Protein AF-G1VIW4-F1 (afdb_monomer_lite)

Sequence (130 aa):
LASCANEDIAQNQKGKDSDANLTTFSTGDPTTRTSMESNGTFYWESGDKIWVKDDNGAWQQSSNAPTEKTASFEFKVPGKFTKSSTYKVYYPGQNGNKDQVSIAANQSQEEPNTTTHFGISGDCGIASST

Structure (mmCIF, N/CA/C/O backbone):
data_AF-G1VIW4-F1
#
_entry.id   AF-G1VIW4-F1
#
loop_
_atom_site.group_PDB
_atom_site.id
_atom_site.type_symbol
_atom_site.label_atom_id
_atom_site.label_alt_id
_atom_site.label_comp_id
_atom_site.label_asym_id
_atom_site.label_entity_id
_atom_site.label_seq_id
_atom_site.pdbx_PDB_ins_code
_atom_site.Cartn_x
_atom_site.Cartn_y
_atom_site.Cartn_z
_atom_site.occupancy
_atom_site.B_iso_or_equiv
_atom_site.auth_seq_id
_atom_site.auth_comp_id
_atom_site.auth_asym_id
_atom_site.auth_atom_id
_atom_site.pdbx_PDB_model_num
ATOM 1 N N . LEU A 1 1 ? 11.909 -8.879 19.301 1.00 33.59 1 LEU A N 1
ATOM 2 C CA . LEU A 1 1 ? 11.901 -8.452 17.886 1.00 33.59 1 LEU A CA 1
ATOM 3 C C . LEU A 1 1 ? 11.021 -7.220 17.823 1.00 33.59 1 LEU A C 1
ATOM 5 O O . LEU A 1 1 ? 9.808 -7.348 17.868 1.00 33.59 1 LEU A O 1
ATOM 9 N N . ALA A 1 2 ? 11.648 -6.051 17.930 1.00 30.14 2 ALA A N 1
ATOM 10 C CA . ALA A 1 2 ? 10.973 -4.762 17.898 1.00 30.14 2 ALA A CA 1
ATOM 11 C C . ALA A 1 2 ? 10.914 -4.314 16.436 1.00 30.14 2 ALA A C 1
ATOM 13 O O . ALA A 1 2 ? 11.954 -4.220 15.791 1.00 30.14 2 ALA A O 1
ATOM 14 N N . SER A 1 3 ? 9.717 -4.093 15.911 1.00 37.81 3 SER A N 1
ATOM 15 C CA . SER A 1 3 ? 9.507 -3.451 14.616 1.00 37.81 3 SER A CA 1
ATOM 16 C C . SER A 1 3 ? 8.449 -2.374 14.809 1.00 37.81 3 SER A C 1
ATOM 18 O O . SER A 1 3 ? 7.475 -2.637 15.514 1.00 37.81 3 SER A O 1
ATOM 20 N N . CYS A 1 4 ? 8.648 -1.230 14.149 1.00 38.44 4 CYS A N 1
ATOM 21 C CA . CYS A 1 4 ? 7.849 0.004 14.180 1.00 38.44 4 CYS A CA 1
ATOM 22 C C . CYS A 1 4 ? 8.318 1.014 15.241 1.00 38.44 4 CYS A C 1
ATOM 24 O O . CYS A 1 4 ? 7.978 0.906 16.416 1.00 38.44 4 CYS A O 1
ATOM 26 N N . ALA A 1 5 ? 9.096 2.004 14.805 1.00 41.31 5 ALA A N 1
ATOM 27 C CA . ALA A 1 5 ? 9.254 3.278 15.498 1.00 41.31 5 ALA A CA 1
ATOM 28 C C . ALA A 1 5 ? 9.757 4.325 14.492 1.00 41.31 5 ALA A C 1
ATOM 30 O O . ALA A 1 5 ? 10.957 4.363 14.221 1.00 41.31 5 ALA A O 1
ATOM 31 N N . ASN A 1 6 ? 8.842 5.096 13.892 1.00 43.06 6 ASN A N 1
ATOM 32 C CA . ASN A 1 6 ? 8.880 6.565 13.836 1.00 43.06 6 ASN A CA 1
ATOM 33 C C . ASN A 1 6 ? 7.891 7.094 12.782 1.00 43.06 6 ASN A C 1
ATOM 35 O O . ASN A 1 6 ? 8.294 7.447 11.677 1.00 43.06 6 ASN A O 1
ATOM 39 N N . GLU A 1 7 ? 6.615 7.241 13.127 1.00 52.62 7 GLU A N 1
ATOM 40 C CA . GLU A 1 7 ? 5.686 8.026 12.312 1.00 52.62 7 GLU A CA 1
ATOM 41 C C . GLU A 1 7 ? 4.755 8.852 13.216 1.00 52.62 7 GLU A C 1
ATOM 43 O O . GLU A 1 7 ? 4.243 8.338 14.206 1.00 52.62 7 GLU A O 1
ATOM 48 N N . ASP A 1 8 ? 4.588 10.142 12.903 1.00 47.31 8 ASP A N 1
ATOM 49 C CA . ASP A 1 8 ? 3.796 11.120 13.665 1.00 47.31 8 ASP A CA 1
ATOM 50 C C . ASP A 1 8 ? 2.449 11.350 12.953 1.00 47.31 8 ASP A C 1
ATOM 52 O O . ASP A 1 8 ? 2.414 11.755 11.786 1.00 47.31 8 ASP A O 1
ATOM 56 N N . ILE A 1 9 ? 1.330 11.056 13.622 1.00 48.12 9 ILE A N 1
ATOM 57 C CA . ILE A 1 9 ? -0.021 11.267 13.081 1.00 48.12 9 ILE A CA 1
ATOM 58 C C . ILE A 1 9 ? -0.447 12.716 13.344 1.00 48.12 9 ILE A C 1
ATOM 60 O O . ILE A 1 9 ? -0.966 13.056 14.409 1.00 48.12 9 ILE A O 1
ATOM 64 N N . ALA A 1 10 ? -0.311 13.572 12.331 1.00 55.28 10 ALA A N 1
ATOM 65 C CA . ALA A 1 10 ? -0.813 14.943 12.379 1.00 55.28 10 ALA A CA 1
ATOM 66 C C . ALA A 1 10 ? -2.198 15.071 11.713 1.00 55.28 10 ALA A C 1
ATOM 68 O O . ALA A 1 10 ? -2.349 14.901 10.502 1.00 55.28 10 ALA A O 1
ATOM 69 N N . GLN A 1 11 ? -3.225 15.447 12.488 1.00 47.56 11 GLN A N 1
ATOM 70 C CA . GLN A 1 11 ? -4.507 15.919 11.946 1.00 47.56 11 GLN A CA 1
ATOM 71 C C . GLN A 1 11 ? -4.475 17.443 11.768 1.00 47.56 11 GLN A C 1
ATOM 73 O O . GLN A 1 11 ? -4.473 18.199 12.742 1.00 47.56 11 GLN A O 1
ATOM 78 N N . ASN A 1 12 ? -4.496 17.912 10.517 1.00 47.31 12 ASN A N 1
ATOM 79 C CA . ASN A 1 12 ? -4.587 19.339 10.207 1.00 47.31 12 ASN A CA 1
ATOM 80 C C . ASN A 1 12 ? -5.981 19.892 10.546 1.00 47.31 12 ASN A C 1
ATOM 82 O O . ASN A 1 12 ? -6.907 19.853 9.740 1.00 47.31 12 ASN A O 1
ATOM 86 N N . GLN A 1 13 ? -6.124 20.473 11.738 1.00 45.16 13 GLN A N 1
ATOM 87 C CA . GLN A 1 13 ? -7.298 21.258 12.125 1.00 45.16 13 GLN A CA 1
ATOM 88 C C . GLN A 1 13 ? -7.098 22.747 11.813 1.00 45.16 13 GLN A C 1
ATOM 90 O O . GLN A 1 13 ? -6.985 23.553 12.738 1.00 45.16 13 GLN A O 1
ATOM 95 N N . LYS A 1 14 ? -7.026 23.138 10.533 1.00 44.56 14 LYS A N 1
ATOM 96 C CA . LYS A 1 14 ? -7.379 24.503 10.079 1.00 44.56 14 LYS A CA 1
ATOM 97 C C . LYS A 1 14 ? -7.207 24.670 8.568 1.00 44.56 14 LYS A C 1
ATOM 99 O O . LYS A 1 14 ? -6.095 24.624 8.062 1.00 44.56 14 LYS A O 1
ATOM 104 N N . GLY A 1 15 ? -8.306 24.989 7.885 1.00 35.91 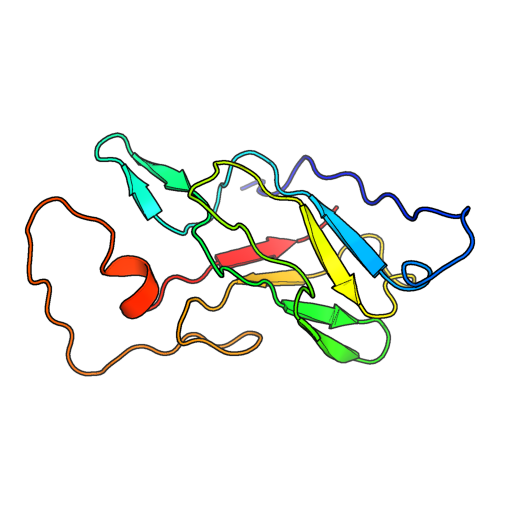15 GLY A N 1
ATOM 105 C CA . GLY A 1 15 ? -8.298 25.495 6.511 1.00 35.91 15 GLY A CA 1
ATOM 106 C C . GLY A 1 15 ? -9.599 25.178 5.782 1.00 35.91 15 GLY A C 1
ATOM 107 O O . GLY A 1 15 ? -10.032 24.033 5.773 1.00 35.91 15 GLY A O 1
ATOM 108 N N . LYS A 1 16 ? -10.254 26.197 5.216 1.00 50.19 16 LYS A N 1
ATOM 109 C CA . 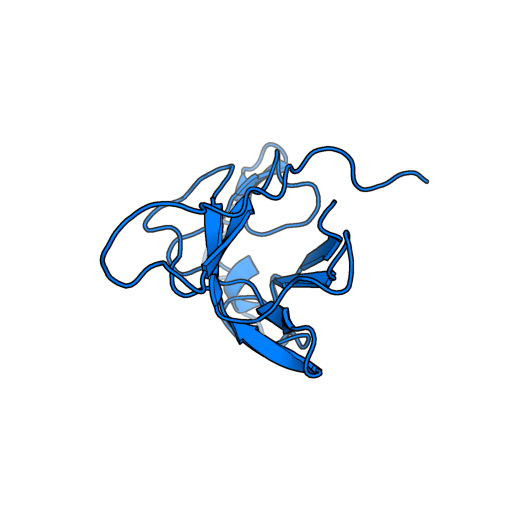LYS A 1 16 ? -11.382 26.020 4.289 1.00 50.19 16 LYS A CA 1
ATOM 110 C C . LYS A 1 16 ? -10.908 25.242 3.050 1.00 50.19 16 LYS A C 1
ATOM 112 O O . LYS A 1 16 ? -9.817 25.509 2.565 1.00 50.19 16 LYS A O 1
ATOM 117 N N . ASP A 1 17 ? -11.806 24.391 2.554 1.00 44.84 17 ASP A N 1
ATOM 118 C CA . ASP A 1 17 ? -11.773 23.550 1.345 1.00 44.84 17 ASP A CA 1
ATOM 119 C C . ASP A 1 17 ? -11.123 22.149 1.416 1.00 44.84 17 ASP A C 1
ATOM 121 O O . ASP A 1 17 ? -9.941 21.971 1.671 1.00 44.84 17 ASP A O 1
ATOM 125 N N . SER A 1 18 ? -11.969 21.154 1.110 1.00 49.28 18 SER A N 1
ATOM 126 C CA . SER A 1 18 ? -11.728 19.780 0.619 1.00 49.28 18 SER A CA 1
ATOM 127 C C . SER A 1 18 ? -10.868 18.778 1.412 1.00 49.28 18 SER A C 1
ATOM 129 O O . SER A 1 18 ? -11.102 17.581 1.270 1.00 49.28 18 SER A O 1
ATOM 131 N N . ASP A 1 19 ? -9.958 19.202 2.289 1.00 51.19 19 ASP A N 1
ATOM 132 C CA . ASP A 1 19 ? -9.043 18.292 3.012 1.00 51.19 19 ASP A CA 1
ATOM 133 C C . ASP A 1 19 ? -9.517 17.905 4.430 1.00 51.19 19 ASP A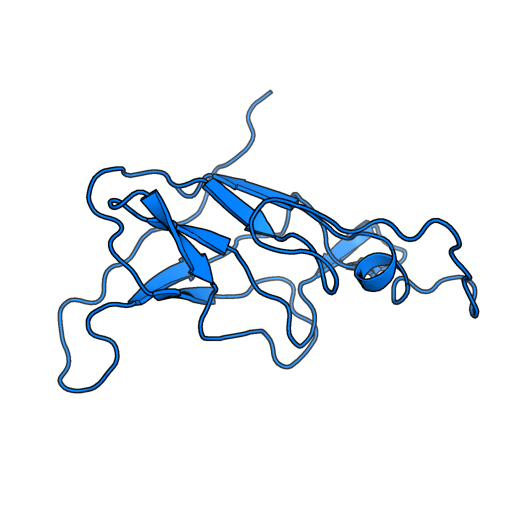 C 1
ATOM 135 O O . ASP A 1 19 ? -8.857 17.138 5.129 1.00 51.19 19 ASP A O 1
ATOM 139 N N . ALA A 1 20 ? -10.687 18.387 4.863 1.00 52.88 20 ALA A N 1
ATOM 140 C CA . ALA A 1 20 ? -11.156 18.307 6.255 1.00 52.88 20 ALA A CA 1
ATOM 141 C C . ALA A 1 20 ? -11.381 16.884 6.823 1.00 52.88 20 ALA A C 1
ATOM 143 O O . ALA A 1 20 ? -11.682 16.754 8.005 1.00 52.88 20 ALA A O 1
ATOM 144 N N . ASN A 1 21 ? -11.240 15.826 6.017 1.00 64.19 21 ASN A N 1
ATOM 145 C CA . ASN A 1 21 ? -11.450 14.430 6.430 1.00 64.19 21 ASN A CA 1
ATOM 146 C C . ASN A 1 21 ? -10.316 13.483 5.995 1.00 64.19 21 ASN A C 1
ATOM 148 O O . ASN A 1 21 ? -10.533 12.273 5.895 1.00 64.19 21 ASN A O 1
ATOM 152 N N . LEU A 1 22 ? -9.134 14.013 5.672 1.00 76.94 22 LEU A N 1
ATOM 153 C CA . LEU A 1 22 ? -7.981 13.195 5.299 1.00 76.94 22 LEU A CA 1
ATOM 154 C C . LEU A 1 22 ? -7.038 13.048 6.491 1.00 76.94 22 LEU A C 1
ATOM 156 O O . LEU A 1 22 ? -6.714 14.022 7.167 1.00 76.94 22 LEU A O 1
ATOM 160 N N . THR A 1 23 ? -6.594 11.819 6.735 1.00 79.62 23 THR A N 1
ATOM 161 C CA . THR A 1 23 ? -5.504 11.536 7.672 1.00 79.62 23 THR A CA 1
ATOM 162 C C . THR A 1 23 ? -4.247 11.255 6.866 1.00 79.62 23 THR A C 1
ATOM 164 O O . THR A 1 23 ? -4.279 10.461 5.921 1.00 79.62 23 THR A O 1
ATOM 167 N N . THR A 1 24 ? -3.159 11.941 7.207 1.00 81.88 24 THR A N 1
ATOM 168 C CA . THR A 1 24 ? -1.855 11.715 6.584 1.00 81.88 24 THR A CA 1
ATOM 169 C C . THR A 1 24 ? -1.143 10.586 7.313 1.00 81.88 24 THR A C 1
ATOM 171 O O . THR A 1 24 ? -0.986 10.623 8.529 1.00 81.88 24 THR A O 1
ATOM 174 N N . PHE A 1 25 ? -0.713 9.593 6.546 1.00 76.75 25 PHE A N 1
ATOM 175 C CA . PHE A 1 25 ? 0.189 8.534 6.959 1.00 76.75 25 PHE A CA 1
ATOM 176 C C . PHE A 1 25 ? 1.514 8.787 6.246 1.00 76.75 25 PHE A C 1
ATOM 178 O O . PHE A 1 25 ? 1.634 8.552 5.041 1.00 76.75 25 PHE A O 1
ATOM 185 N N . SER A 1 26 ? 2.485 9.325 6.972 1.00 72.75 26 SER A N 1
ATOM 186 C CA . SER A 1 26 ? 3.851 9.479 6.471 1.00 72.75 26 SER A CA 1
ATOM 187 C C . SER A 1 26 ? 4.585 8.155 6.644 1.00 72.75 26 SER A C 1
ATOM 189 O O . SER A 1 26 ? 4.313 7.434 7.593 1.00 72.75 26 SER A O 1
ATOM 191 N N . THR A 1 27 ? 5.485 7.804 5.731 1.00 60.38 27 THR A N 1
ATOM 192 C CA . THR A 1 27 ? 6.330 6.607 5.864 1.00 60.38 27 THR A CA 1
ATOM 193 C C . THR A 1 27 ? 7.770 7.026 6.143 1.00 60.38 27 THR A C 1
ATOM 195 O O . THR A 1 27 ? 8.288 7.873 5.410 1.00 60.38 27 THR A O 1
ATOM 198 N N . GLY A 1 28 ? 8.432 6.431 7.142 1.00 61.28 28 GLY A N 1
ATOM 199 C CA . GLY A 1 28 ? 9.890 6.521 7.293 1.00 61.28 28 GLY A CA 1
ATOM 200 C C . GLY A 1 28 ? 10.654 5.714 6.230 1.00 61.28 28 GLY A C 1
ATOM 201 O O . GLY A 1 28 ? 10.072 5.287 5.230 1.00 61.28 28 GLY A O 1
ATOM 202 N N . ASP A 1 29 ? 11.954 5.480 6.454 1.00 53.06 29 ASP A N 1
ATOM 203 C CA . ASP A 1 29 ? 12.742 4.574 5.606 1.00 53.06 29 ASP A CA 1
ATOM 204 C C . ASP A 1 29 ? 12.062 3.186 5.554 1.00 53.06 29 ASP A C 1
ATOM 206 O O . ASP A 1 29 ? 11.795 2.581 6.602 1.00 53.06 29 ASP A O 1
ATOM 210 N N . PRO A 1 30 ? 11.748 2.661 4.358 1.00 51.91 30 PRO A N 1
ATOM 211 C CA . PRO A 1 30 ? 10.885 1.498 4.207 1.00 51.91 30 PRO A CA 1
ATOM 212 C C . PRO A 1 30 ? 11.553 0.238 4.764 1.00 51.91 30 PRO A C 1
ATOM 214 O O . PRO A 1 30 ? 12.571 -0.232 4.260 1.00 51.91 30 PRO A O 1
ATOM 217 N N . THR A 1 31 ? 10.941 -0.355 5.792 1.00 55.53 31 THR A N 1
ATOM 218 C CA . THR A 1 31 ? 11.382 -1.635 6.382 1.00 55.53 31 THR A CA 1
ATOM 219 C C . THR A 1 31 ? 10.636 -2.850 5.815 1.00 55.53 31 THR A C 1
ATOM 221 O O . THR A 1 31 ? 11.053 -3.982 6.054 1.00 55.53 31 THR A O 1
ATOM 224 N N . THR A 1 32 ? 9.558 -2.643 5.037 1.00 46.62 32 THR A N 1
ATOM 225 C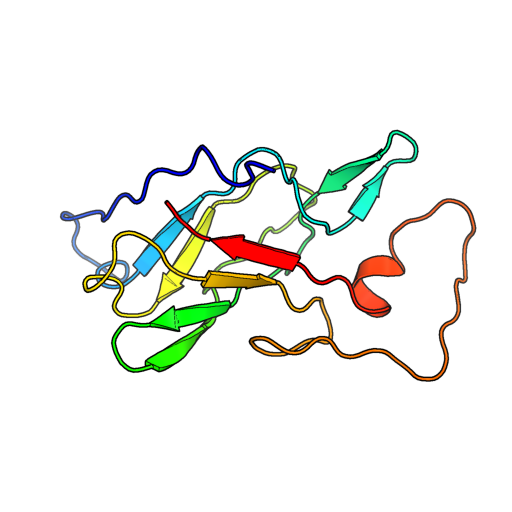 CA . THR A 1 32 ? 8.770 -3.708 4.378 1.00 46.62 32 THR A CA 1
ATOM 226 C C . THR A 1 32 ? 8.282 -3.311 2.954 1.00 46.62 32 THR A C 1
ATOM 228 O O . THR A 1 32 ? 7.181 -2.802 2.815 1.00 46.62 32 THR A O 1
ATOM 231 N N . ARG A 1 33 ? 9.136 -3.589 1.936 1.00 56.00 33 ARG A N 1
ATOM 232 C CA . ARG A 1 33 ? 8.999 -3.699 0.440 1.00 56.00 33 ARG A CA 1
ATOM 233 C C . ARG A 1 33 ? 8.309 -2.619 -0.441 1.00 56.00 33 ARG A C 1
ATOM 235 O O . ARG A 1 33 ? 7.177 -2.268 -0.146 1.00 56.00 33 ARG A O 1
ATOM 242 N N . THR A 1 34 ? 8.938 -2.325 -1.614 1.00 52.94 34 THR A N 1
ATOM 243 C CA . THR A 1 34 ? 8.272 -2.389 -2.957 1.00 52.94 34 THR A CA 1
ATOM 244 C C . THR A 1 34 ? 9.132 -2.478 -4.232 1.00 52.94 34 THR A C 1
ATOM 246 O O . THR A 1 34 ? 8.694 -3.029 -5.237 1.00 52.94 34 THR A O 1
ATOM 249 N N . SER A 1 35 ? 10.364 -1.979 -4.239 1.00 57.28 35 SER A N 1
ATOM 250 C CA . SER A 1 35 ? 11.307 -2.205 -5.346 1.00 57.28 35 SER A CA 1
ATOM 251 C C . SER A 1 35 ? 12.728 -2.117 -4.825 1.00 57.28 35 SER A C 1
ATOM 253 O O . SER A 1 35 ? 13.016 -1.260 -4.001 1.00 57.28 35 SER A O 1
ATOM 255 N N . MET A 1 36 ? 13.602 -3.041 -5.227 1.00 58.53 36 MET A N 1
ATOM 256 C CA . MET A 1 36 ? 14.954 -3.153 -4.673 1.00 58.53 36 MET A CA 1
ATOM 257 C C . MET A 1 36 ? 15.978 -2.666 -5.704 1.00 58.53 36 MET A C 1
ATOM 259 O O . MET A 1 36 ? 15.977 -3.128 -6.844 1.00 58.53 36 MET A O 1
ATOM 263 N N . GLU A 1 37 ? 16.856 -1.732 -5.352 1.00 63.94 37 GLU A N 1
ATOM 264 C CA . GLU A 1 37 ? 18.089 -1.559 -6.134 1.00 63.94 37 GLU A CA 1
ATOM 265 C C . GLU A 1 37 ? 19.047 -2.721 -5.849 1.00 63.94 37 GLU A C 1
ATOM 267 O O . GLU A 1 37 ? 18.907 -3.415 -4.847 1.00 63.94 37 GLU A O 1
ATOM 272 N N . SER A 1 38 ? 20.047 -2.970 -6.698 1.00 60.78 38 SER A N 1
ATOM 273 C CA . SER A 1 38 ? 20.995 -4.082 -6.486 1.00 60.78 38 SER A CA 1
ATOM 274 C C . SER A 1 38 ? 21.735 -4.025 -5.136 1.00 60.78 38 SER A C 1
ATOM 276 O O . SER A 1 38 ? 22.359 -5.002 -4.733 1.00 60.78 38 SER A O 1
ATOM 278 N N . ASN A 1 39 ? 21.674 -2.884 -4.445 1.00 66.81 39 ASN A N 1
ATOM 279 C CA . ASN A 1 39 ? 22.201 -2.637 -3.103 1.00 66.81 39 ASN A CA 1
ATOM 280 C C . ASN A 1 39 ? 21.224 -2.980 -1.954 1.00 66.81 39 ASN A C 1
ATOM 282 O O . ASN A 1 39 ? 21.599 -2.826 -0.795 1.00 66.81 39 ASN A O 1
ATOM 286 N N . GLY A 1 40 ? 20.000 -3.434 -2.241 1.00 66.56 40 GLY A N 1
ATOM 287 C CA . GLY A 1 40 ? 19.016 -3.803 -1.221 1.00 66.56 40 GLY A CA 1
ATOM 288 C C . GLY A 1 40 ? 18.064 -2.687 -0.771 1.00 66.56 40 GLY A C 1
ATOM 289 O O . GLY A 1 40 ? 17.274 -2.922 0.139 1.00 66.56 40 GLY A O 1
ATOM 290 N N . THR A 1 41 ? 18.120 -1.484 -1.356 1.00 72.75 41 THR A N 1
ATOM 291 C CA . THR A 1 41 ? 17.280 -0.346 -0.932 1.00 72.75 41 THR A CA 1
ATOM 292 C C . THR A 1 41 ? 15.866 -0.428 -1.500 1.00 72.75 41 THR A C 1
ATOM 294 O O . THR A 1 41 ? 15.717 -0.637 -2.703 1.00 72.75 41 THR A O 1
ATOM 297 N N . PHE A 1 42 ? 14.854 -0.220 -0.647 1.00 74.69 42 PHE A N 1
ATOM 298 C CA . PHE A 1 42 ? 13.434 -0.257 -1.010 1.00 74.69 42 PHE A CA 1
ATOM 299 C C . PHE A 1 42 ? 12.869 1.121 -1.380 1.00 74.69 42 PHE A C 1
ATOM 301 O O . PHE A 1 42 ? 13.229 2.116 -0.754 1.00 74.69 42 PHE A O 1
ATOM 308 N N . TYR A 1 43 ? 11.960 1.171 -2.359 1.00 83.81 43 TYR A N 1
ATOM 309 C CA . TYR A 1 43 ? 11.293 2.404 -2.791 1.00 83.81 43 TYR A CA 1
ATOM 310 C C . TYR A 1 43 ? 9.806 2.198 -3.071 1.00 83.81 43 TYR A C 1
ATOM 312 O O . TYR A 1 43 ? 9.409 1.132 -3.537 1.00 83.81 43 TYR A O 1
ATOM 320 N N . TRP A 1 44 ? 9.030 3.263 -2.865 1.00 87.75 44 TRP A N 1
ATOM 321 C CA . TRP A 1 44 ? 7.698 3.435 -3.435 1.00 87.75 44 TRP A CA 1
ATOM 322 C C . TRP A 1 44 ? 7.795 3.796 -4.915 1.00 87.75 44 TRP A C 1
ATOM 324 O O . TRP A 1 44 ? 8.702 4.529 -5.322 1.00 87.75 44 TRP A O 1
ATOM 334 N N . GLU A 1 45 ? 6.833 3.341 -5.706 1.00 89.06 45 GLU A N 1
ATOM 335 C CA . GLU A 1 45 ? 6.768 3.565 -7.146 1.00 89.06 45 GLU A CA 1
ATOM 336 C C . GLU A 1 45 ? 5.509 4.334 -7.561 1.00 89.06 45 GLU A C 1
ATOM 338 O O . GLU A 1 45 ? 4.565 4.544 -6.791 1.00 89.06 45 GLU A O 1
ATOM 343 N N . SER A 1 46 ? 5.512 4.796 -8.812 1.00 91.19 46 SER A N 1
ATOM 344 C CA . SER A 1 46 ? 4.395 5.554 -9.369 1.00 91.19 46 SER A CA 1
ATOM 345 C C . SER A 1 46 ? 3.099 4.749 -9.292 1.00 91.19 46 SER A C 1
ATOM 347 O O . SER A 1 46 ? 3.025 3.622 -9.779 1.00 91.19 46 SER A O 1
ATOM 349 N N . GLY A 1 47 ? 2.066 5.341 -8.697 1.00 91.69 47 GLY A N 1
ATOM 350 C CA . GLY A 1 47 ? 0.756 4.705 -8.566 1.00 91.69 47 GLY A CA 1
ATOM 351 C C . GLY A 1 47 ? 0.587 3.775 -7.363 1.00 91.69 47 GLY A C 1
ATOM 352 O O . GLY A 1 47 ? -0.528 3.290 -7.169 1.00 91.69 47 GLY A O 1
ATOM 353 N N . ASP A 1 48 ? 1.611 3.576 -6.527 1.00 91.88 48 ASP A N 1
ATOM 354 C CA . ASP A 1 48 ? 1.466 2.808 -5.288 1.00 91.88 48 ASP A CA 1
ATOM 355 C C . ASP A 1 48 ? 0.387 3.403 -4.370 1.00 91.88 48 ASP A C 1
ATOM 357 O O . ASP A 1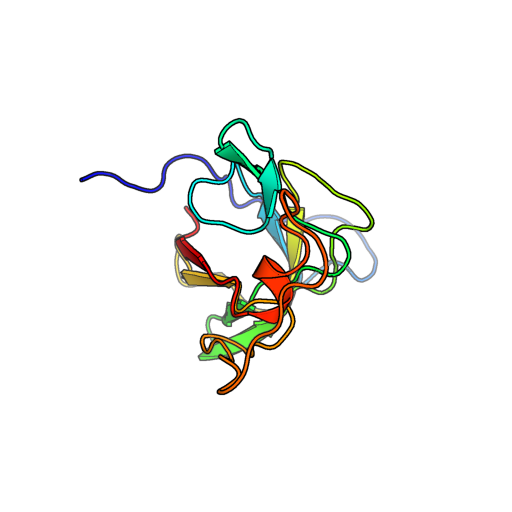 48 ? 0.228 4.622 -4.235 1.00 91.88 48 ASP A O 1
ATOM 361 N N . LYS A 1 49 ? -0.382 2.517 -3.729 1.00 94.12 49 LYS A N 1
ATOM 362 C CA . LYS A 1 49 ? -1.511 2.857 -2.855 1.00 94.12 49 LYS A CA 1
ATOM 363 C C . LYS A 1 49 ? -1.479 2.027 -1.585 1.00 94.12 49 LYS A C 1
ATOM 365 O O . LYS A 1 49 ? -1.206 0.830 -1.633 1.00 94.12 49 LYS A O 1
ATOM 370 N N . ILE A 1 50 ? -1.888 2.637 -0.478 1.00 95.62 50 ILE A N 1
ATOM 371 C CA . ILE A 1 50 ? -2.110 1.930 0.786 1.00 95.62 50 ILE A CA 1
ATOM 372 C C . ILE A 1 50 ? -3.600 1.797 1.098 1.00 95.62 50 ILE A C 1
ATOM 374 O O . ILE A 1 50 ? -4.429 2.577 0.620 1.00 95.62 50 ILE A O 1
ATOM 378 N N . TRP A 1 51 ? -3.916 0.822 1.943 1.00 97.12 51 TRP A N 1
ATOM 379 C CA . TRP A 1 51 ? -5.237 0.571 2.495 1.00 97.12 51 TRP A CA 1
ATOM 380 C C . TRP A 1 51 ? -5.193 0.566 4.017 1.00 97.12 51 TRP A C 1
ATOM 382 O O . TRP A 1 51 ? -4.326 -0.056 4.628 1.00 97.12 51 TRP A O 1
ATOM 392 N N . VAL A 1 52 ? -6.172 1.215 4.636 1.00 97.25 52 VAL A N 1
ATOM 393 C CA . VAL A 1 52 ? -6.337 1.249 6.092 1.00 97.25 52 VAL A CA 1
ATOM 394 C C . VAL A 1 52 ? -7.807 1.007 6.404 1.00 97.25 52 VAL A C 1
ATOM 396 O O . VAL A 1 52 ? -8.691 1.484 5.690 1.00 97.25 52 VAL A O 1
ATOM 399 N N . LYS A 1 53 ? -8.093 0.231 7.449 1.00 97.50 53 LYS A N 1
ATOM 400 C CA . LYS A 1 53 ? -9.464 0.063 7.936 1.00 97.50 53 LYS A CA 1
ATOM 401 C C . LYS A 1 53 ? -9.772 1.164 8.950 1.00 97.50 53 LYS A C 1
ATOM 403 O O . LYS A 1 53 ? -9.040 1.307 9.925 1.00 97.50 53 LYS A O 1
ATOM 408 N N . ASP A 1 54 ? -10.823 1.934 8.698 1.00 96.31 54 ASP A N 1
ATOM 409 C CA . ASP A 1 54 ? -11.217 3.064 9.539 1.00 96.31 54 ASP A CA 1
ATOM 410 C C . ASP A 1 54 ? -11.964 2.633 10.815 1.00 96.31 54 ASP A C 1
ATOM 412 O O . ASP A 1 54 ? -12.278 1.458 11.030 1.00 96.31 54 ASP A O 1
ATOM 416 N N . ASP A 1 55 ? -12.295 3.609 11.660 1.00 95.88 55 ASP A N 1
ATOM 417 C CA . ASP A 1 55 ? -13.041 3.436 12.909 1.00 95.88 55 ASP A CA 1
ATOM 418 C C . ASP A 1 55 ? -14.417 2.771 12.733 1.00 95.88 55 ASP A C 1
ATOM 420 O O . ASP A 1 55 ? -14.985 2.264 13.709 1.00 95.88 55 ASP A O 1
ATOM 424 N N . ASN A 1 56 ? -14.992 2.819 11.530 1.00 95.62 56 ASN A N 1
ATOM 425 C CA . ASN A 1 56 ? -16.275 2.203 11.194 1.00 95.62 56 ASN A CA 1
ATOM 426 C C . ASN A 1 56 ? -16.099 0.779 10.642 1.00 95.62 56 ASN A C 1
ATOM 428 O O . ASN A 1 56 ? -17.084 0.117 10.320 1.00 95.62 56 ASN A O 1
ATOM 432 N N . GLY A 1 57 ? -14.859 0.297 10.534 1.00 95.25 57 GLY A N 1
ATOM 433 C CA . GLY A 1 57 ? -14.530 -0.992 9.944 1.00 95.25 57 GLY A CA 1
ATOM 434 C C . GLY A 1 57 ? -14.518 -0.984 8.413 1.00 95.25 57 GLY A C 1
ATOM 435 O O . GLY A 1 57 ? -14.372 -2.053 7.812 1.00 95.25 57 GLY A O 1
ATOM 436 N N . ALA A 1 58 ? -14.660 0.183 7.776 1.00 97.19 58 ALA A N 1
ATOM 437 C CA . ALA A 1 58 ? -14.645 0.319 6.328 1.00 97.19 58 ALA A CA 1
ATOM 438 C C . ALA A 1 58 ? -13.207 0.401 5.808 1.00 97.19 58 ALA A C 1
ATOM 440 O O . ALA A 1 58 ? -12.331 1.007 6.419 1.00 97.19 58 ALA A O 1
ATOM 441 N N . TRP A 1 59 ? -12.961 -0.228 4.662 1.00 97.81 59 TRP A N 1
ATOM 442 C CA . TRP A 1 59 ? -11.678 -0.129 3.978 1.00 97.81 59 TRP A CA 1
ATOM 443 C C . TRP A 1 59 ? -11.566 1.204 3.248 1.00 97.81 59 TRP A C 1
ATOM 445 O O . TRP A 1 59 ? -12.431 1.528 2.436 1.00 97.81 59 TRP A O 1
ATOM 455 N N . GLN A 1 60 ? -10.478 1.919 3.503 1.00 97.56 60 GLN A N 1
ATOM 456 C CA . GLN A 1 60 ? -10.154 3.196 2.885 1.00 97.56 60 GLN A CA 1
ATOM 457 C C . GLN A 1 60 ? -8.837 3.067 2.125 1.00 97.56 60 GLN A C 1
ATOM 459 O O . GLN A 1 60 ? -7.873 2.516 2.654 1.00 97.56 60 GLN A O 1
ATOM 464 N N . GLN A 1 61 ? -8.804 3.564 0.892 1.00 97.31 61 GLN A N 1
ATOM 465 C CA . GLN A 1 61 ? -7.606 3.601 0.053 1.00 97.31 61 GLN A CA 1
ATOM 466 C C . GLN A 1 61 ? -7.023 5.012 0.049 1.00 97.31 61 GLN A C 1
ATOM 468 O O . GLN A 1 61 ? -7.783 5.982 0.072 1.00 97.31 61 GLN A O 1
ATOM 473 N N . SER A 1 62 ? -5.700 5.154 -0.039 1.00 96.75 62 SER A N 1
ATOM 474 C CA . SER A 1 62 ? -5.091 6.477 -0.195 1.00 96.75 62 SER A CA 1
ATOM 475 C C . SER A 1 62 ? -5.610 7.212 -1.441 1.00 96.75 62 SER A C 1
ATOM 477 O O . SER A 1 62 ? -5.687 6.663 -2.545 1.00 96.75 62 SER A O 1
ATOM 479 N N . SER A 1 63 ? -5.954 8.490 -1.287 1.00 96.81 63 SER A N 1
ATOM 480 C CA . SER A 1 63 ? -6.455 9.330 -2.380 1.00 96.81 63 SER A CA 1
ATOM 481 C C . SER A 1 63 ? -5.332 9.780 -3.317 1.00 96.81 63 SER A C 1
ATOM 483 O O . SER A 1 63 ? -5.541 9.901 -4.521 1.00 96.81 63 SER A O 1
ATOM 485 N N . ASN A 1 64 ? -4.107 9.906 -2.806 1.00 96.69 64 ASN A N 1
ATOM 486 C CA . ASN A 1 64 ? -2.893 10.208 -3.566 1.00 96.69 64 ASN A CA 1
ATOM 487 C C . ASN A 1 64 ? -1.972 8.981 -3.707 1.00 96.69 64 ASN A C 1
ATOM 489 O O . ASN A 1 64 ? -2.216 7.927 -3.113 1.00 96.69 64 ASN A O 1
ATOM 493 N N . ALA A 1 65 ? -0.979 9.106 -4.579 1.00 95.94 65 ALA A N 1
ATOM 494 C CA . ALA A 1 65 ? 0.063 8.121 -4.850 1.00 95.94 65 ALA A CA 1
ATOM 495 C C . ALA A 1 65 ? 1.348 8.861 -5.259 1.00 95.94 65 ALA A C 1
ATOM 497 O O . ALA A 1 65 ? 1.238 10.001 -5.735 1.00 95.94 65 ALA A O 1
ATOM 498 N N . PRO A 1 66 ? 2.532 8.246 -5.109 1.00 93.94 66 PRO A N 1
ATOM 499 C CA . PRO A 1 66 ? 3.751 8.757 -5.720 1.00 93.94 66 PRO A CA 1
ATOM 500 C C . PRO A 1 66 ? 3.572 8.899 -7.233 1.00 93.94 66 PRO A C 1
ATOM 502 O O . PRO A 1 66 ? 2.854 8.117 -7.861 1.00 93.94 66 PRO A O 1
ATOM 505 N N . THR A 1 67 ? 4.227 9.894 -7.827 1.00 95.00 67 THR A N 1
ATOM 506 C CA . THR A 1 67 ? 4.276 10.060 -9.290 1.00 95.00 67 THR A CA 1
ATOM 507 C C . THR A 1 67 ? 5.536 9.451 -9.892 1.00 95.00 67 THR A C 1
ATOM 509 O O . THR A 1 67 ? 5.550 9.120 -11.075 1.00 95.00 67 THR A O 1
ATOM 512 N N . GLU A 1 68 ? 6.570 9.275 -9.073 1.00 90.75 68 GLU A N 1
ATOM 513 C CA . GLU A 1 68 ? 7.888 8.756 -9.423 1.00 90.75 68 GLU A CA 1
ATOM 514 C C . GLU A 1 68 ? 8.439 7.929 -8.254 1.00 90.75 68 GLU A C 1
ATOM 516 O O . GLU A 1 68 ? 7.858 7.903 -7.165 1.00 90.75 68 GLU A O 1
ATOM 521 N N . LYS A 1 69 ? 9.570 7.261 -8.488 1.00 87.69 69 LYS A N 1
ATOM 522 C CA . LYS A 1 69 ? 10.266 6.460 -7.483 1.00 87.69 69 LYS A CA 1
ATOM 523 C C . LYS A 1 69 ? 10.725 7.338 -6.312 1.00 87.69 69 LYS A C 1
ATOM 525 O O . LYS A 1 69 ? 11.439 8.315 -6.522 1.00 87.69 69 LYS A O 1
ATOM 530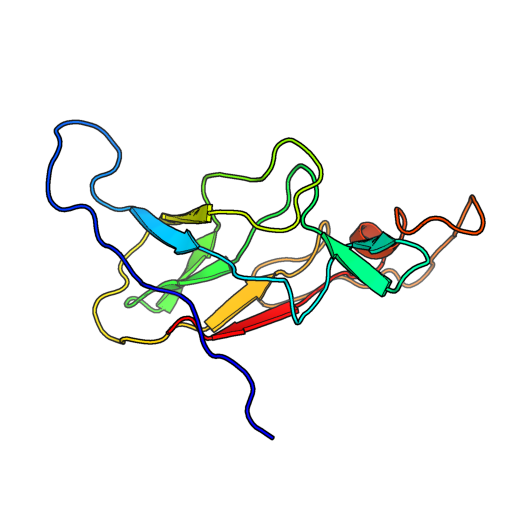 N N . THR A 1 70 ? 10.367 6.970 -5.084 1.00 87.50 70 THR A N 1
ATOM 531 C CA . THR A 1 70 ? 10.742 7.720 -3.873 1.00 87.50 70 THR A CA 1
ATOM 532 C C . THR A 1 70 ? 10.991 6.793 -2.687 1.00 87.50 70 THR A C 1
ATOM 534 O O . THR A 1 70 ? 10.347 5.757 -2.553 1.00 87.50 70 THR A O 1
ATOM 537 N N . ALA A 1 71 ? 11.941 7.147 -1.818 1.00 85.69 71 ALA A N 1
ATOM 538 C CA . ALA A 1 71 ? 12.241 6.364 -0.615 1.00 85.69 71 ALA A CA 1
ATOM 539 C C . ALA A 1 71 ? 11.139 6.502 0.447 1.00 85.69 71 ALA A C 1
ATOM 541 O O . ALA A 1 71 ? 10.863 5.564 1.182 1.00 85.69 71 ALA A O 1
ATOM 542 N N . SER A 1 72 ? 10.468 7.651 0.494 1.00 86.12 72 SER A N 1
ATOM 543 C CA . SER A 1 72 ? 9.379 7.935 1.426 1.00 86.12 72 SER A CA 1
ATOM 544 C C . SER A 1 72 ? 8.243 8.667 0.721 1.00 86.12 72 SER A C 1
ATOM 546 O O . SER A 1 72 ? 8.448 9.356 -0.285 1.00 86.12 72 SER A O 1
ATOM 548 N N . PHE A 1 73 ? 7.024 8.501 1.228 1.00 90.94 73 PHE A N 1
ATOM 549 C CA . PHE A 1 73 ? 5.852 9.185 0.701 1.00 90.94 73 PHE A CA 1
ATOM 550 C C . PHE A 1 73 ? 4.831 9.460 1.809 1.00 90.94 73 PHE A C 1
ATOM 552 O O . PHE A 1 73 ? 4.731 8.717 2.784 1.00 90.94 73 PHE A O 1
ATOM 559 N N . GLU A 1 74 ? 4.056 10.532 1.652 1.00 93.81 74 GLU A N 1
ATOM 560 C CA . GLU A 1 74 ? 2.947 10.855 2.549 1.00 93.81 74 GLU A CA 1
ATOM 561 C C . GLU A 1 74 ? 1.620 10.471 1.901 1.00 93.81 74 GLU A C 1
ATOM 563 O O . GLU A 1 74 ? 1.121 11.137 0.989 1.00 93.81 74 GLU A O 1
ATOM 568 N N . PHE A 1 75 ? 1.022 9.387 2.382 1.00 94.56 75 PHE A N 1
ATOM 569 C CA . PHE A 1 75 ? -0.266 8.917 1.902 1.00 94.56 75 PHE A CA 1
ATOM 570 C C . PHE A 1 75 ? -1.404 9.612 2.646 1.00 94.56 75 PHE A C 1
ATOM 572 O O . PHE A 1 75 ? -1.512 9.553 3.866 1.00 94.56 75 PHE A O 1
ATOM 579 N N . LYS A 1 76 ? -2.314 10.227 1.898 1.00 95.25 76 LYS A N 1
ATOM 580 C CA . LYS A 1 76 ? -3.555 10.799 2.412 1.00 95.25 76 LYS A CA 1
ATOM 581 C C . LYS A 1 76 ? -4.654 9.755 2.306 1.00 95.25 76 LYS A C 1
ATOM 583 O O . LYS A 1 76 ? -5.049 9.392 1.199 1.00 95.25 76 LYS A O 1
ATOM 588 N N . VAL A 1 77 ? -5.160 9.277 3.435 1.00 96.06 77 VAL A N 1
ATOM 589 C CA . VAL A 1 77 ? -6.227 8.270 3.477 1.00 96.06 77 VAL A CA 1
ATOM 590 C C . VAL A 1 77 ? -7.508 8.929 4.001 1.00 96.06 77 VAL A C 1
ATOM 592 O O . VAL A 1 77 ? -7.484 9.533 5.078 1.00 96.06 77 VAL A O 1
ATOM 595 N N . PRO A 1 78 ? -8.624 8.870 3.252 1.00 95.69 78 PRO A N 1
ATOM 596 C CA . PRO A 1 78 ? -9.904 9.365 3.733 1.00 95.69 78 PRO A CA 1
ATOM 597 C C . PRO A 1 78 ? -10.449 8.450 4.827 1.00 95.69 78 PRO A C 1
ATOM 599 O O . PRO A 1 78 ? -10.108 7.274 4.895 1.00 95.69 78 PRO A O 1
ATOM 602 N N . GLY A 1 79 ? -11.339 8.972 5.660 1.00 93.50 79 GLY A N 1
ATOM 603 C CA . GLY A 1 79 ? -12.041 8.179 6.665 1.00 93.50 79 GLY A CA 1
ATOM 604 C C . GLY A 1 79 ? -11.819 8.699 8.074 1.00 93.50 79 GLY A C 1
ATOM 605 O O . GLY A 1 79 ? -11.292 9.790 8.289 1.00 93.50 79 GLY A O 1
ATOM 606 N N . LYS A 1 80 ? -12.289 7.924 9.051 1.00 93.88 80 LYS A N 1
ATOM 607 C CA . LYS A 1 80 ? -12.260 8.311 10.461 1.00 93.88 80 LYS A CA 1
ATOM 608 C C . LYS A 1 80 ? -11.230 7.475 11.217 1.00 93.88 80 LYS A C 1
ATOM 610 O O . LYS A 1 80 ? -11.407 6.269 11.334 1.00 93.88 80 LYS A O 1
ATOM 615 N N . PHE A 1 81 ? -10.200 8.128 11.746 1.00 92.81 81 PHE A N 1
ATOM 616 C CA . PHE A 1 81 ? -9.082 7.496 12.455 1.00 92.81 81 PHE A CA 1
ATOM 617 C C . PHE A 1 81 ? -8.874 8.172 13.813 1.00 92.81 81 PHE A C 1
ATOM 619 O O . PHE A 1 81 ? -7.910 8.893 14.038 1.00 92.81 81 PHE A O 1
ATOM 626 N N . THR A 1 82 ? -9.841 8.001 14.710 1.00 92.50 82 THR A N 1
ATOM 627 C CA . THR A 1 82 ? -9.900 8.694 16.007 1.00 92.50 82 THR A CA 1
ATOM 628 C C . THR A 1 82 ? -10.023 7.758 17.209 1.00 92.50 82 THR A C 1
ATOM 630 O O . THR A 1 82 ? -9.858 8.217 18.337 1.00 92.50 82 THR A O 1
ATOM 633 N N . LYS A 1 83 ? -10.330 6.465 17.017 1.00 90.88 83 LYS A N 1
ATOM 634 C CA . LYS A 1 83 ? -10.535 5.519 18.134 1.00 90.88 83 LYS A CA 1
ATOM 635 C C . LYS A 1 83 ? -9.247 4.890 18.659 1.00 90.88 83 LYS A C 1
ATOM 637 O O . LYS A 1 83 ? -9.240 4.396 19.783 1.00 90.88 83 LYS A O 1
ATOM 642 N N . SER A 1 84 ? -8.195 4.866 17.850 1.00 90.19 84 SER A N 1
ATOM 643 C CA . SER A 1 84 ? -6.895 4.276 18.168 1.00 90.19 84 SER A CA 1
ATOM 644 C C . SER A 1 84 ? -5.772 5.259 17.850 1.00 90.19 84 SER A C 1
ATOM 646 O O . SER A 1 84 ? -5.919 6.085 16.949 1.00 90.19 84 SER A O 1
ATOM 648 N N . SER A 1 85 ? -4.651 5.142 18.562 1.00 87.50 85 SER A N 1
ATOM 649 C CA . SER A 1 85 ? -3.384 5.764 18.162 1.00 87.50 85 SER A CA 1
ATOM 650 C C . SER A 1 85 ? -2.673 4.961 17.069 1.00 87.50 85 SER A C 1
ATOM 652 O O . SER A 1 85 ? -1.825 5.491 16.374 1.00 87.50 85 SER A O 1
ATOM 654 N N . THR A 1 86 ? -3.040 3.690 16.876 1.00 90.81 86 THR A N 1
ATOM 655 C CA . THR A 1 86 ? -2.412 2.803 15.889 1.00 90.81 86 THR A CA 1
ATOM 656 C C . THR A 1 86 ? -3.436 2.173 14.948 1.00 90.81 86 THR A C 1
ATOM 658 O O . THR A 1 86 ? -4.495 1.699 15.376 1.00 90.81 86 THR A O 1
ATOM 661 N N . TYR A 1 87 ? -3.115 2.127 13.656 1.00 93.81 87 TYR A N 1
ATOM 662 C CA . TYR A 1 87 ? -3.904 1.467 12.617 1.00 93.81 87 TYR A CA 1
ATOM 663 C C . TYR A 1 87 ? -3.008 0.571 11.774 1.00 93.81 87 TYR A C 1
ATOM 665 O O . TYR A 1 87 ? -1.861 0.903 11.488 1.00 93.81 87 TYR A O 1
ATOM 673 N N . LYS A 1 88 ? -3.541 -0.574 11.341 1.00 95.50 88 LYS A N 1
ATOM 674 C CA . LYS A 1 88 ? -2.837 -1.425 10.380 1.00 95.50 88 LYS A CA 1
ATOM 675 C C . LYS A 1 88 ? -2.939 -0.821 8.986 1.00 95.50 88 LYS A C 1
ATOM 677 O O . LYS A 1 88 ? -4.045 -0.610 8.487 1.00 95.50 88 LYS A O 1
ATOM 682 N N . VAL A 1 89 ? -1.786 -0.602 8.377 1.00 95.62 89 VAL A N 1
ATOM 683 C CA . VAL A 1 89 ? -1.626 -0.113 7.013 1.00 95.62 89 VAL A CA 1
ATOM 684 C C . VAL A 1 89 ? -1.212 -1.283 6.136 1.00 95.62 89 VAL A C 1
ATOM 686 O O . VAL A 1 89 ? -0.291 -2.023 6.476 1.00 95.62 89 VAL A O 1
ATOM 689 N N . TYR A 1 90 ? -1.903 -1.455 5.017 1.00 95.25 90 TYR A N 1
ATOM 690 C CA . TYR A 1 90 ? -1.681 -2.540 4.074 1.00 95.25 90 TYR A CA 1
ATOM 691 C C . TYR A 1 90 ? -1.262 -1.965 2.732 1.00 95.25 90 TYR A C 1
ATOM 693 O O . TYR A 1 90 ? -1.957 -1.125 2.164 1.00 95.25 90 TYR A O 1
ATOM 701 N N . TYR A 1 91 ? -0.152 -2.458 2.208 1.00 93.62 91 TYR A N 1
ATOM 702 C CA . TYR A 1 91 ? 0.225 -2.280 0.819 1.00 93.62 91 TYR A CA 1
ATOM 703 C C . TYR A 1 91 ? 0.033 -3.634 0.122 1.00 93.62 91 TYR A C 1
ATOM 705 O O . TYR A 1 91 ? 0.782 -4.563 0.414 1.00 93.62 91 TYR A O 1
ATOM 713 N N . PRO A 1 92 ? -0.991 -3.819 -0.727 1.00 89.88 92 PRO A N 1
ATOM 714 C CA . PRO A 1 92 ? -1.277 -5.126 -1.316 1.00 89.88 92 PRO A CA 1
ATOM 715 C C . PRO A 1 92 ? -0.597 -5.348 -2.677 1.00 89.88 92 PRO A C 1
ATOM 717 O O . PRO A 1 92 ? -0.774 -6.417 -3.263 1.00 89.88 92 PRO A O 1
ATOM 720 N N . GLY A 1 93 ? 0.141 -4.358 -3.188 1.00 87.62 93 GLY A N 1
ATOM 721 C CA . GLY A 1 93 ? 0.758 -4.417 -4.513 1.00 87.62 93 GLY A CA 1
ATOM 722 C C . GLY A 1 93 ? -0.110 -3.881 -5.628 1.00 87.62 93 GLY A C 1
ATOM 723 O O . GLY A 1 93 ? -1.310 -3.657 -5.457 1.00 87.62 93 GLY A O 1
ATOM 724 N N . GLN A 1 94 ? 0.495 -3.767 -6.810 1.00 85.38 94 GLN A N 1
ATOM 725 C CA . GLN A 1 94 ? -0.159 -3.304 -8.036 1.00 85.38 94 GLN A CA 1
ATOM 726 C C . GLN A 1 94 ? -1.443 -4.085 -8.365 1.00 85.38 94 GLN A C 1
ATOM 728 O O . GLN A 1 94 ? -2.429 -3.503 -8.810 1.00 85.38 94 GLN A O 1
ATOM 733 N N . ASN A 1 95 ? -1.437 -5.400 -8.126 1.00 85.88 95 ASN A N 1
ATOM 734 C CA . ASN A 1 95 ? -2.548 -6.301 -8.454 1.00 85.88 95 ASN A CA 1
ATOM 735 C C . ASN A 1 95 ? -3.382 -6.720 -7.232 1.00 85.88 95 ASN A C 1
ATOM 737 O O . ASN A 1 95 ? -4.274 -7.564 -7.349 1.00 85.88 95 ASN A O 1
ATOM 741 N N . GLY A 1 96 ? -3.068 -6.198 -6.048 1.00 88.88 96 GLY A N 1
ATOM 742 C CA . GLY A 1 96 ? -3.750 -6.560 -4.815 1.00 88.88 96 GLY A CA 1
ATOM 743 C C . GLY A 1 96 ? -4.940 -5.660 -4.486 1.00 88.88 96 GLY A C 1
ATOM 744 O O . GLY A 1 96 ? -5.207 -4.649 -5.131 1.00 88.88 96 GLY A O 1
ATOM 745 N N . ASN A 1 97 ? -5.684 -6.038 -3.452 1.00 92.75 97 ASN A N 1
ATOM 746 C CA . ASN A 1 97 ? -6.865 -5.322 -2.991 1.00 92.75 97 ASN A CA 1
ATOM 747 C C . ASN A 1 97 ? -6.976 -5.415 -1.470 1.00 92.75 97 ASN A C 1
ATOM 749 O O . ASN A 1 97 ? -7.045 -6.515 -0.924 1.00 92.75 97 ASN A O 1
ATOM 753 N N . LYS A 1 98 ? -7.076 -4.264 -0.796 1.00 95.38 98 LYS A N 1
ATOM 754 C CA . LYS A 1 98 ? -7.205 -4.175 0.667 1.00 95.38 98 LYS A CA 1
ATOM 755 C C . LYS A 1 98 ? -6.049 -4.893 1.371 1.00 95.38 98 LYS A C 1
ATOM 757 O O . LYS A 1 98 ? -4.918 -4.430 1.302 1.00 95.38 98 LYS A O 1
ATOM 762 N N . ASP A 1 99 ? -6.332 -6.009 2.031 1.00 94.88 99 ASP A N 1
ATOM 763 C CA . ASP A 1 99 ? -5.390 -6.852 2.763 1.00 94.88 99 ASP A CA 1
ATOM 764 C C . ASP A 1 99 ? -4.989 -8.125 1.999 1.00 94.88 99 ASP A C 1
ATOM 766 O O . ASP A 1 99 ? -4.388 -9.028 2.581 1.00 94.88 99 ASP A O 1
ATOM 770 N N . GLN A 1 100 ? -5.313 -8.215 0.706 1.00 94.00 100 GLN A N 1
ATOM 771 C CA . GLN A 1 100 ? -5.039 -9.382 -0.129 1.00 94.00 100 GLN A CA 1
ATOM 772 C C . GLN A 1 100 ? -4.107 -9.031 -1.285 1.00 94.00 100 GLN A C 1
ATOM 774 O O . GLN A 1 100 ? -4.378 -8.118 -2.061 1.00 94.00 100 GLN A O 1
ATOM 779 N N . VAL A 1 101 ? -3.038 -9.809 -1.430 1.00 90.81 101 VAL A N 1
ATOM 780 C CA . VAL A 1 101 ? -2.143 -9.770 -2.590 1.00 90.81 101 VAL A CA 1
ATOM 781 C C . VAL A 1 101 ? -2.607 -10.778 -3.642 1.00 90.81 101 VAL A C 1
ATOM 783 O O . VAL A 1 101 ? -3.042 -11.882 -3.305 1.00 90.81 101 VAL A O 1
ATOM 786 N N . SER A 1 102 ? -2.494 -10.417 -4.919 1.00 89.06 102 SER A N 1
ATOM 787 C CA . SER A 1 102 ? -2.740 -11.335 -6.036 1.00 89.06 102 SER A CA 1
ATOM 788 C C . SER A 1 102 ? -1.420 -11.913 -6.532 1.00 89.06 102 SER A C 1
ATOM 790 O O . SER A 1 102 ? -0.545 -11.166 -6.961 1.00 89.06 102 SER A O 1
ATOM 792 N N . ILE A 1 103 ? -1.294 -13.242 -6.512 1.00 89.06 103 ILE A N 1
ATOM 793 C CA . ILE A 1 103 ? -0.129 -13.957 -7.045 1.00 89.06 103 ILE A CA 1
ATOM 794 C C . ILE A 1 103 ? -0.553 -14.703 -8.306 1.00 89.06 103 ILE A C 1
ATOM 796 O O . ILE A 1 103 ? -1.403 -15.594 -8.255 1.00 89.06 103 ILE A O 1
ATOM 800 N N . ALA A 1 104 ? 0.023 -14.332 -9.448 1.00 88.88 104 ALA A N 1
ATOM 801 C CA . ALA A 1 104 ? -0.242 -15.015 -10.707 1.00 88.88 104 ALA A CA 1
ATOM 802 C C . ALA A 1 104 ? 0.332 -16.442 -10.687 1.00 88.88 104 ALA A C 1
ATOM 804 O O . ALA A 1 104 ? 1.458 -16.658 -10.245 1.00 88.88 104 ALA A O 1
ATOM 805 N N . ALA A 1 105 ? -0.425 -17.409 -11.217 1.00 92.06 105 ALA A N 1
ATOM 806 C CA . ALA A 1 105 ? 0.016 -18.804 -11.315 1.00 92.06 105 ALA A CA 1
ATOM 807 C C . ALA A 1 105 ? 1.229 -18.988 -12.243 1.00 92.06 105 ALA A C 1
ATOM 809 O O . ALA A 1 105 ? 1.997 -19.929 -12.076 1.00 92.06 105 ALA A O 1
ATOM 810 N N . ASN A 1 106 ? 1.395 -18.085 -13.211 1.00 89.62 106 ASN A N 1
ATOM 811 C CA . ASN A 1 106 ? 2.532 -18.044 -14.119 1.00 89.62 106 ASN A CA 1
ATOM 812 C C . ASN A 1 106 ? 3.161 -16.653 -14.041 1.00 89.62 106 ASN A C 1
ATOM 814 O O . ASN A 1 106 ? 2.451 -15.650 -14.123 1.00 89.62 106 ASN A O 1
ATOM 818 N N . GLN A 1 107 ? 4.480 -16.603 -13.897 1.00 87.06 107 GLN A N 1
ATOM 819 C CA . GLN A 1 107 ? 5.272 -15.378 -13.824 1.00 87.06 107 GLN A CA 1
ATOM 820 C C . GLN A 1 107 ? 6.374 -15.453 -14.879 1.00 87.06 107 GLN A C 1
ATOM 822 O O . GLN A 1 107 ? 6.942 -16.523 -15.096 1.00 87.06 107 GLN A O 1
ATOM 827 N N . SER A 1 108 ? 6.665 -14.335 -15.540 1.00 86.19 108 SER A N 1
ATOM 828 C CA . SER A 1 108 ? 7.701 -14.259 -16.570 1.00 86.19 108 SER A CA 1
ATOM 829 C C . SER A 1 108 ? 8.547 -13.016 -16.343 1.00 86.19 108 SER A C 1
ATOM 831 O O . SER A 1 108 ? 8.032 -11.906 -16.396 1.00 86.19 108 SER A O 1
ATOM 833 N N . GLN A 1 109 ? 9.843 -13.197 -16.105 1.00 82.00 109 GLN A N 1
ATOM 834 C CA . GLN A 1 109 ? 10.795 -12.094 -16.030 1.00 82.00 109 GLN A CA 1
ATOM 835 C C . GLN A 1 109 ? 11.460 -11.925 -17.396 1.00 82.00 109 GLN A C 1
ATOM 837 O O . GLN A 1 109 ? 12.177 -12.816 -17.844 1.00 82.00 109 GLN A O 1
ATOM 842 N N . GLU A 1 110 ? 11.200 -10.797 -18.053 1.00 82.19 110 GLU A N 1
ATOM 843 C CA . GLU A 1 110 ? 11.726 -10.523 -19.398 1.00 82.19 110 GLU A CA 1
ATOM 844 C C . GLU A 1 110 ? 13.199 -10.098 -19.370 1.00 82.19 110 GLU A C 1
ATOM 846 O O . GLU A 1 110 ? 13.967 -10.502 -20.236 1.00 82.19 110 GLU A O 1
ATOM 851 N N . GLU A 1 111 ? 13.609 -9.350 -18.339 1.00 78.31 111 GLU A N 1
ATOM 852 C CA . GLU A 1 111 ? 14.953 -8.774 -18.231 1.00 78.31 111 GLU A CA 1
ATOM 853 C C . GLU A 1 111 ? 15.640 -9.156 -16.907 1.00 78.31 111 GLU A C 1
ATOM 855 O O . GLU A 1 111 ? 15.036 -9.009 -15.832 1.00 78.31 111 GLU A O 1
ATOM 860 N N . PRO A 1 112 ? 16.910 -9.609 -16.937 1.00 75.19 112 PRO A N 1
ATOM 861 C CA . PRO A 1 112 ? 17.681 -9.865 -15.726 1.00 75.19 112 PRO A CA 1
ATOM 862 C C . PRO A 1 112 ? 18.049 -8.557 -15.008 1.00 75.19 112 PRO A C 1
ATOM 864 O O . PRO A 1 112 ? 18.144 -7.497 -15.618 1.00 75.19 112 PRO A O 1
ATOM 867 N N . ASN A 1 113 ? 18.338 -8.642 -13.705 1.00 71.38 113 ASN A N 1
ATOM 868 C CA . ASN A 1 113 ? 18.825 -7.522 -12.879 1.00 71.38 113 ASN A CA 1
ATOM 869 C C . ASN A 1 113 ? 17.876 -6.307 -12.788 1.00 71.38 113 ASN A C 1
ATOM 871 O O . ASN A 1 113 ? 18.325 -5.191 -12.530 1.00 71.38 113 ASN A O 1
ATOM 875 N N . THR A 1 114 ? 16.568 -6.515 -12.958 1.00 73.94 114 THR A N 1
ATOM 876 C CA . THR A 1 114 ? 15.533 -5.491 -12.748 1.00 73.94 114 THR A CA 1
ATOM 877 C C . THR A 1 114 ? 14.581 -5.911 -11.631 1.00 73.94 114 THR A C 1
ATOM 879 O O . THR A 1 114 ? 14.397 -7.102 -11.371 1.00 73.94 114 THR A O 1
ATOM 882 N N . THR A 1 115 ? 13.957 -4.936 -10.970 1.00 72.69 115 THR A N 1
ATOM 883 C CA . THR A 1 115 ? 12.937 -5.180 -9.934 1.00 72.69 115 THR A CA 1
ATOM 884 C C . THR A 1 115 ? 11.529 -4.804 -10.361 1.00 72.69 115 THR A C 1
ATOM 886 O O . THR A 1 115 ? 10.583 -4.995 -9.604 1.00 72.69 115 THR A O 1
ATOM 889 N N . THR A 1 116 ? 11.366 -4.404 -11.622 1.00 75.44 116 THR A N 1
ATOM 890 C CA . THR A 1 116 ? 10.089 -4.030 -12.240 1.00 75.44 116 THR A CA 1
ATOM 891 C C . THR A 1 116 ? 9.026 -5.126 -12.122 1.00 75.44 116 THR A C 1
ATOM 893 O O . THR A 1 116 ? 7.836 -4.843 -12.040 1.00 75.44 116 THR A O 1
ATOM 896 N N . HIS A 1 117 ? 9.434 -6.398 -12.077 1.00 80.75 117 HIS A N 1
ATOM 897 C CA . HIS A 1 117 ? 8.495 -7.516 -11.993 1.00 80.75 117 HIS A CA 1
ATOM 898 C C . HIS A 1 117 ? 7.982 -7.794 -10.562 1.00 80.75 117 HIS A C 1
ATOM 900 O O . HIS A 1 117 ? 7.042 -8.576 -10.391 1.00 80.75 117 HIS A O 1
ATOM 906 N N . PHE A 1 118 ? 8.555 -7.167 -9.523 1.00 78.06 118 PHE A N 1
ATOM 907 C CA . PHE A 1 118 ? 8.119 -7.363 -8.134 1.00 78.06 118 PHE A CA 1
ATOM 908 C C . PHE A 1 118 ? 6.703 -6.846 -7.902 1.00 78.06 118 PHE A C 1
ATOM 910 O O . PHE A 1 118 ? 5.875 -7.609 -7.399 1.00 78.06 118 PHE A O 1
ATOM 917 N N . GLY A 1 119 ? 6.397 -5.624 -8.354 1.00 75.31 119 GLY A N 1
ATOM 918 C CA . GLY A 1 119 ? 5.052 -5.046 -8.261 1.00 75.31 119 GLY A CA 1
ATOM 919 C C . GLY A 1 119 ? 3.978 -5.951 -8.877 1.00 75.31 119 GLY A C 1
ATOM 920 O O . GLY A 1 119 ? 2.942 -6.206 -8.259 1.00 75.31 119 GLY A O 1
ATOM 921 N N . ILE A 1 120 ? 4.272 -6.537 -10.043 1.00 81.44 120 ILE A N 1
ATOM 922 C CA . ILE A 1 120 ? 3.366 -7.441 -10.773 1.00 81.44 120 ILE A CA 1
ATOM 923 C C . ILE A 1 120 ? 3.196 -8.787 -10.052 1.00 81.44 120 ILE A C 1
ATOM 925 O O . ILE A 1 120 ? 2.094 -9.340 -10.018 1.00 81.44 120 ILE A O 1
ATOM 929 N N . SER A 1 121 ? 4.275 -9.319 -9.473 1.00 84.62 121 SER A N 1
ATOM 930 C CA . SER A 1 121 ? 4.339 -10.683 -8.920 1.00 84.62 121 SER A CA 1
ATOM 931 C C . SER A 1 121 ? 3.800 -10.838 -7.505 1.00 84.62 121 SER A C 1
ATOM 933 O O . SER A 1 121 ? 3.813 -11.950 -6.976 1.00 84.62 121 SER A O 1
ATOM 935 N N . GLY A 1 122 ? 3.345 -9.748 -6.895 1.00 80.00 122 GLY A N 1
ATOM 936 C CA . GLY A 1 122 ? 2.846 -9.747 -5.528 1.00 80.00 122 GLY A CA 1
ATOM 937 C C . GLY A 1 122 ? 3.771 -9.024 -4.573 1.00 80.00 122 GLY A C 1
ATOM 938 O O . GLY A 1 122 ? 4.184 -9.576 -3.546 1.00 80.00 122 GLY A O 1
ATOM 939 N N . ASP A 1 123 ? 4.124 -7.788 -4.914 1.00 84.06 123 ASP A N 1
ATOM 940 C CA . ASP A 1 123 ? 4.636 -6.883 -3.906 1.00 84.06 123 ASP A CA 1
ATOM 941 C C . ASP A 1 123 ? 3.594 -6.560 -2.856 1.00 84.06 123 ASP A C 1
ATOM 943 O O . ASP A 1 123 ? 2.494 -6.172 -3.194 1.00 84.06 123 ASP A O 1
ATOM 947 N N . CYS A 1 124 ? 3.890 -6.827 -1.587 1.00 88.81 124 CYS A N 1
ATOM 948 C CA . CYS A 1 124 ? 2.964 -6.535 -0.511 1.00 88.81 124 CYS A CA 1
ATOM 949 C C . CYS A 1 124 ? 3.696 -6.341 0.815 1.00 88.81 124 CYS A C 1
ATOM 951 O O . CYS A 1 124 ? 4.691 -7.017 1.102 1.00 88.81 124 CYS A O 1
ATOM 953 N N . GLY A 1 125 ? 3.142 -5.465 1.646 1.00 88.69 125 GLY A N 1
ATOM 954 C CA . GLY A 1 125 ? 3.659 -5.089 2.952 1.00 88.69 125 GLY A CA 1
ATOM 955 C C . GLY A 1 125 ? 2.534 -4.783 3.938 1.00 88.69 125 GLY A C 1
ATOM 956 O O . GLY A 1 125 ? 1.392 -4.499 3.565 1.00 88.69 125 GLY A O 1
ATOM 957 N N . ILE A 1 126 ? 2.866 -4.856 5.224 1.00 92.06 126 ILE A N 1
ATOM 958 C CA . ILE A 1 126 ? 1.979 -4.468 6.318 1.00 92.06 126 ILE A CA 1
ATOM 959 C C . ILE A 1 126 ? 2.778 -3.681 7.349 1.00 92.06 126 ILE A C 1
ATOM 961 O O . ILE A 1 126 ? 3.872 -4.084 7.738 1.00 92.06 126 ILE A O 1
ATOM 965 N N . ALA A 1 127 ? 2.196 -2.591 7.828 1.00 88.50 127 ALA A N 1
ATOM 966 C CA . ALA A 1 127 ? 2.751 -1.770 8.891 1.00 88.50 127 ALA A CA 1
ATOM 967 C C . ALA A 1 127 ? 1.681 -1.461 9.943 1.00 88.50 127 ALA A C 1
ATOM 969 O O . ALA A 1 127 ? 0.481 -1.628 9.711 1.00 88.50 127 ALA A O 1
ATOM 970 N N . SER A 1 128 ? 2.116 -1.020 11.120 1.00 88.25 128 SER A N 1
ATOM 971 C CA . SER A 1 128 ? 1.241 -0.380 12.104 1.00 88.25 128 SER A CA 1
ATOM 972 C C . SER A 1 128 ? 1.641 1.085 12.191 1.00 88.25 128 SER A C 1
ATOM 974 O O . SER A 1 128 ? 2.817 1.356 12.410 1.00 88.25 128 SER A O 1
ATOM 976 N N . SER A 1 129 ? 0.690 2.002 12.011 1.00 83.50 129 SER A N 1
ATOM 977 C CA . SER A 1 129 ? 0.916 3.420 12.298 1.00 83.50 129 SER A CA 1
ATOM 978 C C . SER A 1 129 ? 1.139 3.607 13.798 1.00 83.50 129 SER A C 1
ATOM 980 O O . SER A 1 129 ? 0.587 2.837 14.594 1.00 83.50 129 SER A O 1
ATOM 982 N N . THR A 1 130 ? 1.919 4.613 14.179 1.00 70.88 130 THR A N 1
ATOM 983 C CA . THR A 1 130 ? 2.174 4.990 15.578 1.00 70.88 130 THR A CA 1
ATOM 984 C C . THR A 1 130 ? 1.569 6.329 15.935 1.00 70.88 130 THR A C 1
ATOM 986 O O . THR A 1 130 ? 1.467 7.168 15.020 1.00 70.88 130 THR A O 1
#

pLDDT: mean 78.36, std 18.59, range [30.14, 97.81]

Foldseek 3Di:
DDDDDDWDWDQDPDDDDDQNFWTKTKDDQDPAADFQAPVGGHWFAAPFKKWWQAPVRDIWIFPDGDRGIDRIDITITGHHHDPDQKTKIKGFAPCADHNHHDADPDADDPDPNGRVRRRVHTRMDMDMHD

Radius of gyration: 15.62 Å; chains: 1; bounding box: 38×45×38 Å

Secondary structure (DSSP, 8-state):
---------------SSS-TTEEEEE--S-SS-S-B-TT--B-B-TT---EEE-TTS-EEE-S---SS-BS--EEEEES---S-S--EEEE--TT-BTTB----SS----STT--HHHHHHH--EEEE--